Protein AF-A0A9P7Q8L6-F1 (afdb_monomer_lite)

Secondary structure (DSSP, 8-state):
------------------TTSTHHHHHHHHHHHHHHHHTT-HHHH-TTS-SSGGG--PPPPPPPHHHHHHHHHHH-BTTBPPPHHHHHHHHHHHHHHHHHHHHHHHHHHHHHH-

Structure (mmCIF, N/CA/C/O backbone):
data_AF-A0A9P7Q8L6-F1
#
_entry.id   AF-A0A9P7Q8L6-F1
#
loop_
_atom_site.group_PDB
_atom_site.id
_atom_site.type_symbol
_atom_site.label_atom_id
_atom_site.label_alt_id
_atom_site.label_comp_id
_atom_site.label_asym_id
_atom_site.label_entity_id
_atom_site.label_seq_id
_atom_site.pdbx_PDB_ins_code
_atom_site.Cartn_x
_atom_site.Cartn_y
_atom_site.Cartn_z
_atom_site.occupancy
_atom_site.B_iso_or_equiv
_atom_site.auth_seq_id
_atom_site.auth_comp_id
_atom_site.auth_asym_id
_atom_site.auth_atom_id
_atom_site.pdbx_PDB_model_num
ATOM 1 N N . MET A 1 1 ? 19.524 -34.898 43.357 1.00 33.81 1 MET A N 1
ATOM 2 C CA . MET A 1 1 ? 20.307 -33.660 43.513 1.00 33.81 1 MET A CA 1
ATOM 3 C C . MET A 1 1 ? 20.724 -33.213 42.129 1.00 33.81 1 MET A C 1
ATOM 5 O O . MET A 1 1 ? 21.299 -34.016 41.411 1.00 33.81 1 MET A O 1
ATOM 9 N N . GLU A 1 2 ? 20.264 -32.011 41.789 1.00 41.94 2 GLU A N 1
ATOM 10 C CA . GLU A 1 2 ? 20.730 -31.005 40.815 1.00 41.94 2 GLU A CA 1
ATOM 11 C C . GLU A 1 2 ? 22.056 -31.308 40.077 1.00 41.94 2 GLU A C 1
ATOM 13 O O . GLU A 1 2 ? 22.976 -31.872 40.652 1.00 41.94 2 GLU A O 1
ATOM 18 N N . SER A 1 3 ? 22.246 -30.917 38.816 1.00 37.09 3 SER A N 1
ATOM 19 C CA . SER A 1 3 ? 22.011 -29.554 38.337 1.00 37.09 3 SER A CA 1
ATOM 20 C C . SER A 1 3 ? 21.830 -29.456 36.818 1.00 37.09 3 SER A C 1
ATOM 22 O O . SER A 1 3 ? 22.538 -30.054 36.011 1.00 37.09 3 SER A O 1
ATOM 24 N N . PHE A 1 4 ? 20.861 -28.623 36.455 1.00 39.56 4 PHE A N 1
ATOM 25 C CA . PHE A 1 4 ? 20.724 -27.974 35.161 1.00 39.56 4 PHE A CA 1
ATOM 26 C C . PHE A 1 4 ? 21.929 -27.037 34.998 1.00 39.56 4 PHE A C 1
ATOM 28 O O . PHE A 1 4 ? 22.114 -26.164 35.845 1.00 39.56 4 PHE A O 1
ATOM 35 N N . ASN A 1 5 ? 22.755 -27.206 33.962 1.00 43.41 5 ASN A N 1
ATOM 36 C CA . ASN A 1 5 ? 23.792 -26.222 33.656 1.00 43.41 5 ASN A CA 1
ATOM 37 C C . ASN A 1 5 ? 23.487 -25.548 32.320 1.00 43.41 5 ASN A C 1
ATOM 39 O O . ASN A 1 5 ? 23.620 -26.122 31.240 1.00 43.41 5 ASN A O 1
ATOM 43 N N . ALA A 1 6 ? 22.996 -24.323 32.469 1.00 42.62 6 ALA A N 1
ATOM 44 C CA . ALA A 1 6 ? 22.751 -23.344 31.437 1.00 42.62 6 ALA A CA 1
ATOM 45 C C . ALA A 1 6 ? 24.076 -22.901 30.806 1.00 42.62 6 ALA A C 1
ATOM 47 O O . ALA A 1 6 ? 25.006 -22.589 31.541 1.00 42.62 6 ALA A O 1
ATOM 48 N N . ALA A 1 7 ? 24.129 -22.855 29.471 1.00 35.69 7 ALA A N 1
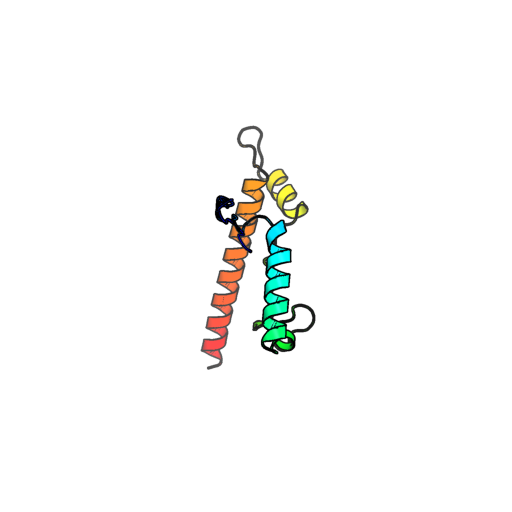ATOM 49 C CA . ALA A 1 7 ? 24.908 -21.892 28.670 1.00 35.69 7 ALA A CA 1
ATOM 50 C C . ALA A 1 7 ? 25.028 -22.305 27.187 1.00 35.69 7 ALA A C 1
ATOM 52 O O . ALA A 1 7 ? 26.027 -21.999 26.537 1.00 35.69 7 ALA A O 1
ATOM 53 N N . THR A 1 8 ? 24.021 -22.945 26.581 1.00 36.94 8 THR A N 1
ATOM 54 C CA . THR A 1 8 ? 23.902 -22.860 25.117 1.00 36.94 8 THR A CA 1
ATOM 55 C C . THR A 1 8 ? 23.267 -21.517 24.800 1.00 36.94 8 THR A C 1
ATOM 57 O O . THR A 1 8 ? 22.063 -21.399 24.595 1.00 36.94 8 THR A O 1
ATOM 60 N N . THR A 1 9 ? 24.100 -20.478 24.849 1.00 36.34 9 THR A N 1
ATOM 61 C CA . THR A 1 9 ? 23.793 -19.157 24.316 1.00 36.34 9 THR A CA 1
ATOM 62 C C . THR A 1 9 ? 23.463 -19.345 22.843 1.00 36.34 9 THR A C 1
ATOM 64 O O . THR A 1 9 ? 24.354 -19.420 21.999 1.00 36.34 9 THR A O 1
ATOM 67 N N . LEU A 1 10 ? 22.169 -19.460 22.539 1.00 34.16 10 LEU A N 1
ATOM 68 C CA . LEU A 1 10 ? 21.629 -19.169 21.222 1.00 34.16 10 LEU A CA 1
ATOM 69 C C . LEU A 1 10 ? 22.073 -17.742 20.919 1.00 34.16 10 LEU A C 1
ATOM 71 O O . LEU A 1 10 ? 21.488 -16.773 21.401 1.00 34.16 10 LEU A O 1
ATOM 75 N N . GLN A 1 11 ? 23.169 -17.615 20.173 1.00 31.09 11 GLN A N 1
ATOM 76 C CA . GLN A 1 11 ? 23.508 -16.371 19.514 1.00 31.09 11 GLN A CA 1
ATOM 77 C C . GLN A 1 11 ? 22.429 -16.139 18.465 1.00 31.09 11 GLN A C 1
ATOM 79 O O . GLN A 1 11 ? 22.569 -16.493 17.296 1.00 31.09 11 GLN A O 1
ATOM 84 N N . ILE A 1 12 ? 21.315 -15.567 18.916 1.00 34.72 12 ILE A N 1
ATOM 85 C CA . ILE A 1 12 ? 20.347 -14.917 18.056 1.00 34.72 12 ILE A CA 1
ATOM 86 C C . ILE A 1 12 ? 21.124 -13.748 17.468 1.00 34.72 12 ILE A C 1
ATOM 88 O O . ILE A 1 12 ? 21.306 -12.706 18.100 1.00 34.72 12 ILE A O 1
ATOM 92 N N . SER A 1 13 ? 21.678 -13.961 16.277 1.0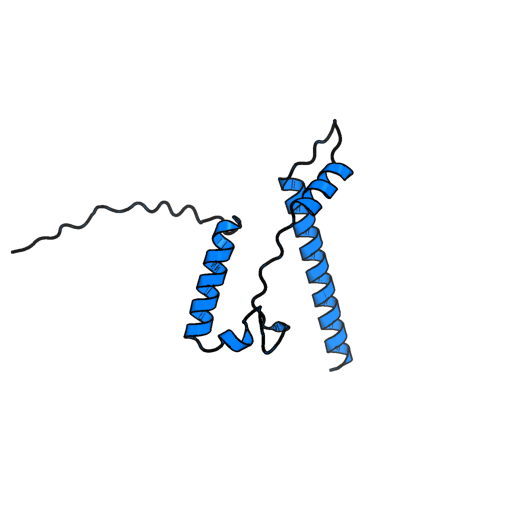0 33.91 13 SER A N 1
ATOM 93 C CA . SER A 1 13 ? 22.116 -12.868 15.431 1.00 33.91 13 SER A CA 1
ATOM 94 C C . SER A 1 13 ? 20.860 -12.056 15.151 1.00 33.91 13 SER A C 1
ATOM 96 O O . SER A 1 13 ? 20.091 -12.378 14.250 1.00 33.91 13 SER A O 1
ATOM 98 N N . TYR A 1 14 ? 20.620 -11.029 15.967 1.00 35.97 14 TYR A N 1
ATOM 99 C CA . TYR A 1 14 ? 19.659 -9.977 15.679 1.00 35.97 14 TYR A CA 1
ATOM 100 C C . TYR A 1 14 ? 20.200 -9.179 14.489 1.00 35.97 14 TYR A C 1
ATOM 102 O O . TYR A 1 14 ? 20.569 -8.009 14.595 1.00 35.97 14 TYR A O 1
ATOM 110 N N . LYS A 1 15 ? 20.235 -9.805 13.309 1.00 37.25 15 LYS A N 1
ATOM 111 C CA . LYS A 1 15 ? 19.945 -9.057 12.100 1.00 37.25 15 LYS A CA 1
ATOM 112 C C . LYS A 1 15 ? 18.534 -8.552 12.336 1.00 37.25 15 LYS A C 1
ATOM 114 O O . LYS A 1 15 ? 17.608 -9.356 12.353 1.00 37.25 15 LYS A O 1
ATOM 119 N N . LYS A 1 16 ? 18.394 -7.254 12.639 1.00 35.91 16 LYS A N 1
ATOM 120 C CA . LYS A 1 16 ? 17.103 -6.558 12.599 1.00 35.91 16 LYS A CA 1
ATOM 121 C C . LYS A 1 16 ? 16.352 -7.138 11.399 1.00 35.91 16 LYS A C 1
ATOM 123 O O . LYS A 1 16 ? 16.891 -7.001 10.295 1.00 35.91 16 LYS A O 1
ATOM 128 N N . PRO A 1 17 ? 15.2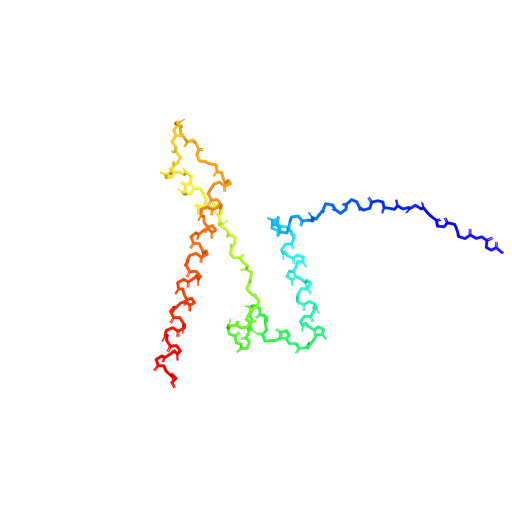09 -7.821 11.587 1.00 39.84 17 PRO A N 1
ATOM 129 C CA . PRO A 1 17 ? 14.396 -8.185 10.450 1.00 39.84 17 PRO A CA 1
ATOM 130 C C . PRO A 1 17 ? 14.144 -6.866 9.736 1.00 39.84 17 PRO A C 1
ATOM 132 O O . PRO A 1 17 ? 13.667 -5.902 10.343 1.00 39.84 17 PRO A O 1
ATOM 135 N N . LEU A 1 18 ? 14.597 -6.767 8.489 1.00 42.47 18 LEU A N 1
ATOM 136 C CA . LEU A 1 18 ? 14.105 -5.717 7.625 1.00 42.47 18 LEU A CA 1
ATOM 137 C C . LEU A 1 18 ? 12.598 -5.962 7.597 1.00 42.47 18 LEU A C 1
ATOM 139 O O . LEU A 1 18 ? 12.149 -6.913 6.968 1.00 42.47 18 LEU A O 1
ATOM 143 N N . LEU A 1 19 ? 11.835 -5.133 8.315 1.00 42.19 19 LEU A N 1
ATOM 144 C CA . LEU A 1 19 ? 10.365 -5.123 8.383 1.00 42.19 19 LEU A CA 1
ATOM 145 C C . LEU A 1 19 ? 9.707 -4.904 6.999 1.00 42.19 19 LEU A C 1
ATOM 147 O O . LEU A 1 19 ? 8.549 -4.525 6.906 1.00 42.19 19 LEU A O 1
ATOM 151 N N . SER A 1 20 ? 10.469 -5.064 5.919 1.00 42.69 20 SER A N 1
ATOM 152 C CA . SER A 1 20 ? 10.129 -4.779 4.539 1.00 42.69 20 SER A CA 1
ATOM 153 C C . SER A 1 20 ? 9.898 -6.033 3.697 1.00 42.69 20 SER A C 1
ATOM 155 O O . SER A 1 20 ? 9.639 -5.882 2.506 1.00 42.69 20 SER A O 1
ATOM 157 N N . SER A 1 21 ? 10.035 -7.255 4.232 1.00 50.72 21 SER A N 1
ATOM 158 C CA . SER A 1 21 ? 9.519 -8.434 3.524 1.00 50.72 21 SER A CA 1
ATOM 159 C C . SER A 1 21 ? 8.045 -8.611 3.863 1.00 50.72 21 SER A C 1
ATOM 161 O O . SER A 1 21 ? 7.673 -8.669 5.033 1.00 50.72 21 SER A O 1
ATOM 163 N N . VAL A 1 22 ? 7.221 -8.681 2.816 1.00 51.84 22 VAL A N 1
ATOM 164 C CA . VAL A 1 22 ? 5.758 -8.843 2.872 1.00 51.84 22 VAL A CA 1
ATOM 165 C C . VAL A 1 22 ? 5.346 -10.007 3.784 1.00 51.84 22 VAL A C 1
ATOM 167 O O . VAL A 1 22 ? 4.357 -9.887 4.495 1.00 51.84 22 VAL A O 1
ATOM 170 N N . ASP A 1 23 ? 6.168 -11.057 3.867 1.00 52.94 23 ASP A N 1
ATOM 171 C CA . ASP A 1 23 ? 5.947 -12.232 4.723 1.00 52.94 23 ASP A CA 1
ATOM 172 C C . ASP A 1 23 ? 5.876 -11.915 6.229 1.00 52.94 23 ASP A C 1
ATOM 174 O O . ASP A 1 23 ? 5.251 -12.648 6.980 1.00 52.94 23 ASP A O 1
ATOM 178 N N . HIS A 1 24 ? 6.485 -10.819 6.695 1.00 61.78 24 HIS A N 1
ATOM 179 C CA . HIS A 1 24 ? 6.389 -10.397 8.102 1.00 61.78 24 HIS A CA 1
ATOM 180 C C . HIS A 1 24 ? 5.186 -9.501 8.373 1.00 61.78 24 HIS A C 1
ATOM 182 O O . HIS A 1 24 ? 4.927 -9.141 9.520 1.00 61.78 24 HIS A O 1
ATOM 188 N N . TRP A 1 25 ? 4.487 -9.081 7.321 1.00 64.81 25 TRP A N 1
ATOM 189 C CA . TRP A 1 25 ? 3.386 -8.151 7.458 1.00 64.81 25 TRP A CA 1
ATOM 190 C C . TRP A 1 25 ? 2.123 -8.843 7.954 1.00 64.81 25 TRP A C 1
ATOM 192 O O . TRP A 1 25 ? 1.414 -8.276 8.779 1.00 64.81 25 TRP A O 1
ATOM 202 N N . ASP A 1 26 ? 1.892 -10.081 7.523 1.00 69.00 26 ASP A N 1
ATOM 203 C CA . ASP A 1 26 ? 0.774 -10.891 8.004 1.00 69.00 26 ASP A CA 1
ATOM 204 C C . ASP A 1 26 ? 0.956 -11.242 9.489 1.00 69.00 26 ASP A C 1
ATOM 206 O O . ASP A 1 26 ? 0.052 -10.988 10.282 1.00 69.00 26 ASP A O 1
ATOM 210 N N . ASP A 1 27 ? 2.161 -11.665 9.893 1.00 73.50 27 ASP A N 1
ATOM 211 C CA . ASP A 1 27 ? 2.519 -11.886 11.306 1.00 73.50 27 ASP A CA 1
ATOM 212 C C . ASP A 1 27 ? 2.331 -10.612 12.153 1.00 73.50 27 ASP A C 1
ATOM 214 O O . ASP A 1 27 ? 1.907 -10.654 13.310 1.00 73.50 27 ASP A O 1
ATOM 218 N N . TRP A 1 28 ? 2.657 -9.446 11.585 1.00 73.38 28 TRP A N 1
ATOM 219 C CA . TRP A 1 28 ? 2.522 -8.162 12.270 1.00 73.38 28 TRP A CA 1
ATOM 220 C C . TRP A 1 28 ? 1.058 -7.733 12.419 1.00 73.38 28 TRP A C 1
ATOM 222 O O . TRP A 1 28 ? 0.670 -7.236 13.478 1.00 73.38 28 TRP A O 1
ATOM 232 N N . ILE A 1 29 ? 0.236 -7.955 11.391 1.00 75.44 29 ILE A N 1
ATOM 233 C CA . ILE A 1 29 ? -1.212 -7.725 11.448 1.00 75.44 29 ILE A CA 1
ATOM 234 C C . ILE A 1 29 ? -1.866 -8.680 12.451 1.00 75.44 29 ILE A C 1
ATOM 236 O O . ILE A 1 29 ? -2.689 -8.234 13.251 1.00 75.44 29 ILE A O 1
ATOM 240 N N . GLU A 1 30 ? -1.460 -9.950 12.481 1.00 80.75 30 GLU A N 1
ATOM 241 C CA . GLU A 1 30 ? -1.948 -10.925 13.461 1.00 80.75 30 GLU A CA 1
ATOM 242 C C . GLU A 1 30 ? -1.589 -10.503 14.895 1.00 80.75 30 GLU A C 1
ATOM 244 O O . GLU A 1 30 ? -2.448 -10.486 15.780 1.00 80.75 30 GLU A O 1
ATOM 249 N N . ALA A 1 31 ? -0.347 -10.070 15.131 1.00 82.38 31 ALA A N 1
ATOM 250 C CA . ALA A 1 31 ? 0.075 -9.568 16.437 1.00 82.38 31 ALA A CA 1
ATOM 251 C C . ALA A 1 31 ? -0.706 -8.3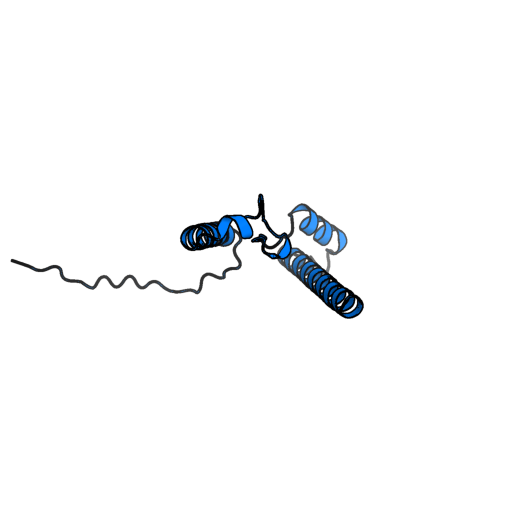10 16.866 1.00 82.38 31 ALA A C 1
ATOM 253 O O . ALA A 1 31 ? -1.079 -8.173 18.035 1.00 82.38 31 ALA A O 1
ATOM 254 N N . LEU A 1 32 ? -0.982 -7.393 15.933 1.00 82.12 32 LEU A N 1
ATOM 255 C CA . LEU A 1 32 ? -1.799 -6.206 16.195 1.00 82.12 32 LEU A CA 1
ATOM 256 C C . LEU A 1 32 ? -3.251 -6.555 16.507 1.00 82.12 32 LEU A C 1
ATOM 258 O O . LEU A 1 32 ? -3.832 -5.939 17.401 1.00 82.12 32 LEU A O 1
ATOM 262 N N . GLN A 1 33 ? -3.819 -7.540 15.811 1.00 86.06 33 GLN A N 1
ATOM 263 C CA . GLN A 1 33 ? -5.153 -8.044 16.106 1.00 86.06 33 GLN A CA 1
ATOM 264 C C . GLN A 1 33 ? -5.212 -8.602 17.528 1.00 86.06 33 GLN A C 1
ATOM 266 O O . GLN A 1 33 ? -6.032 -8.143 18.321 1.00 86.06 33 GLN A O 1
ATOM 271 N N . GLN A 1 34 ? -4.307 -9.517 17.887 1.00 87.19 34 GLN A N 1
ATOM 272 C CA . GLN A 1 34 ? -4.262 -10.108 19.230 1.00 87.19 34 GLN A CA 1
ATOM 273 C C . GLN A 1 34 ? -4.110 -9.039 20.321 1.00 87.19 34 GLN A C 1
ATOM 275 O O . GLN A 1 34 ? -4.760 -9.100 21.367 1.00 87.19 34 GLN A O 1
ATOM 280 N N . PHE A 1 35 ? -3.280 -8.021 20.074 1.00 86.31 35 PHE A N 1
ATOM 281 C CA . PHE A 1 35 ? -3.130 -6.893 20.986 1.00 86.31 35 PHE A CA 1
ATOM 282 C C . PHE A 1 35 ? -4.426 -6.077 21.115 1.00 86.31 35 PHE A C 1
ATOM 284 O O . PHE A 1 35 ? -4.873 -5.809 22.230 1.00 86.31 35 PHE A O 1
ATOM 291 N N . ALA A 1 36 ? -5.049 -5.701 19.998 1.00 85.75 36 ALA A N 1
ATOM 292 C CA . ALA A 1 36 ? -6.280 -4.912 19.976 1.00 85.75 36 ALA A CA 1
ATOM 293 C C . ALA A 1 36 ? -7.472 -5.650 20.607 1.00 85.75 36 ALA A C 1
ATOM 295 O O . ALA A 1 36 ? -8.291 -5.033 21.294 1.00 85.75 36 ALA A O 1
ATOM 296 N N . GLU A 1 37 ? -7.552 -6.968 20.420 1.00 88.31 37 GLU A N 1
ATOM 297 C CA . GLU A 1 37 ? -8.511 -7.845 21.095 1.00 88.31 37 GLU A CA 1
ATOM 298 C C . GLU A 1 37 ? -8.247 -7.888 22.604 1.00 88.31 37 GLU A C 1
ATOM 300 O O . GLU A 1 37 ? -9.169 -7.675 23.392 1.00 88.31 37 GLU A O 1
ATOM 305 N N . GLY A 1 38 ? -6.987 -8.058 23.020 1.00 89.25 38 GLY A N 1
ATOM 306 C CA . GLY A 1 38 ? -6.592 -8.053 24.433 1.00 89.25 38 GLY A CA 1
ATOM 307 C C . GLY A 1 38 ? -6.854 -6.723 25.151 1.00 89.25 38 GLY A C 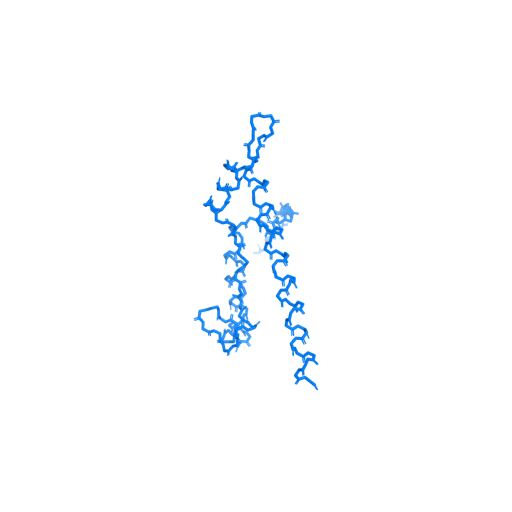1
ATOM 308 O O . GLY A 1 38 ? -7.063 -6.703 26.362 1.00 89.25 38 GLY A O 1
ATOM 309 N N . GLN A 1 39 ? -6.878 -5.615 24.410 1.00 89.62 39 GLN A N 1
ATOM 310 C CA . GLN A 1 39 ? -7.230 -4.283 24.910 1.00 89.62 39 GLN A CA 1
ATOM 311 C C . GLN A 1 39 ? -8.720 -3.933 24.716 1.00 89.62 39 GLN A C 1
ATOM 313 O O . GLN A 1 39 ? -9.159 -2.863 25.136 1.00 89.62 39 GLN A O 1
ATOM 318 N N . GLY A 1 40 ? -9.510 -4.813 24.089 1.00 86.81 40 GLY A N 1
ATOM 319 C CA . GLY A 1 40 ? -10.955 -4.647 23.920 1.00 86.81 40 GLY A CA 1
ATOM 320 C C . GLY A 1 40 ? -11.381 -3.571 22.915 1.00 86.81 40 GLY A C 1
ATOM 321 O O . GLY A 1 40 ? -12.514 -3.102 22.987 1.00 86.81 40 GLY A O 1
ATOM 322 N N . PHE A 1 41 ? -10.507 -3.161 21.989 1.00 85.38 41 PHE A N 1
ATOM 323 C CA . PHE A 1 41 ? -10.826 -2.145 20.974 1.00 85.38 41 PHE A CA 1
ATOM 324 C C . PHE A 1 41 ? -10.834 -2.676 19.537 1.00 85.38 41 PHE A C 1
ATOM 326 O O . PHE A 1 41 ? -10.994 -1.893 18.603 1.00 85.38 41 PHE A O 1
ATOM 333 N N . TRP A 1 42 ? -10.714 -3.992 19.340 1.00 88.25 42 TRP A N 1
ATOM 334 C CA . TRP A 1 42 ? -10.723 -4.600 18.006 1.00 88.25 42 TRP A CA 1
ATOM 335 C C . TRP A 1 42 ? -11.923 -4.180 17.147 1.00 88.25 42 TRP A C 1
ATOM 337 O O . TRP A 1 42 ? -11.737 -3.882 15.975 1.00 88.25 42 TRP A O 1
ATOM 347 N N . SER A 1 43 ? -13.132 -4.057 17.712 1.00 84.75 43 SER A N 1
ATOM 348 C CA . SER A 1 43 ? -14.323 -3.611 16.961 1.00 84.75 43 SER A CA 1
ATOM 349 C C . SER A 1 43 ? -14.157 -2.242 16.294 1.00 84.75 43 SER A C 1
ATOM 351 O O . SER A 1 43 ? -14.764 -1.981 15.261 1.00 84.75 43 SER A O 1
ATOM 353 N N . LYS A 1 44 ? -13.304 -1.381 16.853 1.00 82.56 44 LYS A N 1
ATOM 354 C CA . LYS A 1 44 ? -13.029 -0.042 16.324 1.00 82.56 44 LYS A CA 1
ATOM 355 C C . LYS A 1 44 ? -12.060 -0.076 15.157 1.00 82.56 44 LYS A C 1
ATOM 357 O O . LYS A 1 44 ? -12.245 0.653 14.191 1.00 82.56 44 LYS A O 1
ATOM 362 N N . VAL A 1 45 ? -11.048 -0.933 15.263 1.00 79.62 45 VAL A N 1
ATOM 363 C CA . VAL A 1 45 ? -9.894 -0.955 14.359 1.00 79.62 45 VAL A CA 1
ATOM 364 C C . VAL A 1 45 ? -9.931 -2.110 13.354 1.00 79.62 45 VAL A C 1
ATOM 366 O O . VAL A 1 45 ? -9.049 -2.207 12.507 1.00 79.62 45 VAL A O 1
ATOM 369 N N . ASN A 1 46 ? -10.924 -3.002 13.429 1.00 82.69 46 ASN A N 1
ATOM 370 C CA . ASN A 1 46 ? -11.051 -4.154 12.541 1.00 82.69 46 ASN A CA 1
ATOM 371 C C . ASN A 1 46 ? -11.224 -3.690 11.082 1.00 82.69 46 ASN A C 1
ATOM 373 O O . ASN A 1 46 ? -12.238 -3.064 10.773 1.00 82.69 46 ASN A O 1
ATOM 377 N N . PRO A 1 47 ? -10.317 -4.047 10.155 1.00 75.25 47 PRO A N 1
ATOM 378 C CA . PRO A 1 47 ? -10.406 -3.618 8.758 1.00 75.25 47 PRO A CA 1
ATOM 379 C C . PRO A 1 47 ? -11.669 -4.099 8.036 1.00 75.25 47 PRO A C 1
ATOM 381 O O . PRO A 1 47 ? -12.104 -3.470 7.076 1.00 75.25 47 PRO A O 1
ATOM 384 N N . ASN A 1 48 ? -12.267 -5.207 8.482 1.00 80.38 48 ASN A N 1
ATOM 385 C CA . ASN A 1 48 ? -13.452 -5.784 7.849 1.00 80.38 48 ASN A CA 1
ATOM 386 C C . ASN A 1 48 ? -14.754 -5.103 8.283 1.00 80.38 48 ASN A C 1
ATOM 388 O O . ASN A 1 48 ? -15.765 -5.227 7.594 1.00 80.38 48 ASN A O 1
ATOM 392 N N . ASN A 1 49 ? -14.755 -4.443 9.443 1.00 81.88 49 ASN A N 1
ATOM 393 C CA . ASN A 1 49 ? -15.932 -3.768 9.981 1.00 81.88 49 ASN A CA 1
ATOM 394 C C . ASN A 1 49 ? -15.531 -2.746 11.059 1.00 81.88 49 ASN A C 1
ATOM 396 O O . ASN A 1 49 ? -15.763 -3.004 12.243 1.00 81.88 49 ASN A O 1
ATOM 400 N N . PRO A 1 50 ? -14.886 -1.630 10.684 1.00 80.75 50 PRO A N 1
ATOM 401 C CA . PRO A 1 50 ? -14.469 -0.634 11.656 1.00 80.75 50 PRO A CA 1
ATOM 402 C C . PRO A 1 50 ? -15.665 0.229 12.076 1.00 80.75 50 PRO A C 1
ATOM 404 O O . PRO A 1 50 ? -16.486 0.617 11.245 1.00 80.75 50 PRO A O 1
ATOM 407 N N . GLU A 1 51 ? -15.746 0.583 13.360 1.00 76.56 51 GLU A N 1
ATOM 408 C CA . GLU A 1 51 ? -16.712 1.589 13.843 1.00 76.56 51 GLU A CA 1
ATOM 409 C C . GLU A 1 51 ? -16.456 2.973 13.216 1.00 76.56 51 GLU A C 1
ATOM 411 O O . GLU A 1 51 ? -17.391 3.746 13.007 1.00 76.56 51 GLU A O 1
ATOM 416 N N . SER A 1 52 ? -15.192 3.273 12.899 1.00 74.69 52 SER A N 1
ATOM 417 C CA . SER A 1 52 ? -14.735 4.516 12.277 1.00 74.69 52 SER A CA 1
ATOM 418 C C . SER A 1 52 ? -13.681 4.198 11.220 1.00 74.69 52 SER A C 1
ATOM 420 O O . SER A 1 52 ? -12.677 3.551 11.513 1.00 74.69 52 SER A O 1
ATOM 422 N N . THR A 1 53 ? -13.890 4.653 9.983 1.00 70.88 53 THR A N 1
ATOM 423 C CA . THR A 1 53 ? -12.965 4.391 8.865 1.00 70.88 53 THR A CA 1
ATOM 424 C C . THR A 1 53 ? -11.562 4.945 9.124 1.00 70.88 53 THR A C 1
ATOM 426 O O . THR A 1 53 ? -10.587 4.352 8.668 1.00 70.88 53 THR A O 1
ATOM 429 N N . ASP A 1 54 ? -11.455 6.023 9.903 1.00 72.88 54 ASP A N 1
ATOM 430 C CA . ASP A 1 54 ? -10.181 6.665 10.248 1.00 72.88 54 ASP A CA 1
ATOM 431 C C . ASP A 1 54 ? -9.332 5.825 11.217 1.00 72.88 54 ASP A C 1
ATOM 433 O O . ASP A 1 54 ? -8.107 5.947 11.230 1.00 72.88 54 ASP A O 1
ATOM 437 N N . ASP A 1 55 ? -9.973 4.959 12.007 1.00 68.25 55 ASP A N 1
ATOM 438 C CA . ASP A 1 55 ? -9.325 4.133 13.032 1.00 68.25 55 ASP A CA 1
ATOM 439 C C . ASP A 1 55 ? -9.027 2.706 12.543 1.00 68.25 55 ASP A C 1
ATOM 441 O O . ASP A 1 55 ? -8.435 1.903 13.267 1.00 68.25 55 ASP A O 1
ATOM 445 N N . ALA A 1 56 ? -9.425 2.365 11.315 1.00 76.12 56 ALA A N 1
ATOM 446 C CA . ALA A 1 56 ? -9.226 1.036 10.758 1.00 76.12 56 ALA A CA 1
ATOM 447 C C . ALA A 1 56 ? -7.729 0.698 10.625 1.00 76.12 56 ALA A C 1
ATOM 449 O O . ALA A 1 56 ? -6.931 1.479 10.101 1.00 76.12 56 ALA A O 1
ATOM 450 N N . LEU A 1 57 ? -7.341 -0.509 11.040 1.00 71.94 57 LEU A N 1
ATOM 451 C CA . LEU A 1 57 ? -6.025 -1.066 10.743 1.00 71.94 57 LEU A CA 1
ATOM 452 C C . LEU A 1 57 ? -5.941 -1.370 9.250 1.00 71.94 57 LEU A C 1
ATOM 454 O O . LEU A 1 57 ? -6.401 -2.405 8.781 1.00 71.94 57 LEU A O 1
ATOM 458 N N . VAL A 1 58 ? -5.343 -0.461 8.490 1.00 67.94 58 VAL A N 1
ATOM 459 C CA . VAL A 1 58 ? -5.179 -0.626 7.046 1.00 67.94 58 VAL A CA 1
ATOM 460 C C . VAL A 1 58 ? -3.851 -1.316 6.756 1.00 67.94 58 VAL A C 1
ATOM 462 O O . VAL A 1 58 ? -2.785 -0.833 7.148 1.00 67.94 58 VAL A O 1
ATOM 465 N N . GLN A 1 59 ? -3.902 -2.429 6.020 1.00 63.78 59 GLN A N 1
ATOM 466 C CA . GLN A 1 59 ? -2.693 -3.013 5.454 1.00 63.78 59 GLN A CA 1
ATOM 467 C C . GLN A 1 59 ? -2.093 -2.003 4.457 1.00 63.78 59 GLN A C 1
ATOM 469 O O . GLN A 1 59 ? -2.803 -1.524 3.568 1.00 63.78 59 GLN A O 1
ATOM 474 N N . PRO A 1 60 ? -0.805 -1.644 4.573 1.00 63.75 60 PRO A N 1
ATOM 475 C CA . PRO A 1 60 ? -0.146 -0.827 3.578 1.00 63.75 60 PRO A CA 1
ATOM 476 C C . PRO A 1 60 ? -0.274 -1.497 2.215 1.00 63.75 60 PRO A C 1
ATOM 478 O O . PRO A 1 60 ? 0.015 -2.682 2.047 1.00 63.75 60 PRO A O 1
ATOM 481 N N . ARG A 1 61 ? -0.715 -0.711 1.232 1.00 66.88 61 ARG A N 1
ATOM 482 C CA . ARG A 1 61 ? -0.852 -1.167 -0.146 1.00 66.88 61 ARG A CA 1
ATOM 483 C C . ARG A 1 61 ? 0.509 -1.618 -0.670 1.00 66.88 61 ARG A C 1
ATOM 485 O O . ARG A 1 61 ? 1.421 -0.806 -0.825 1.00 66.88 61 ARG A O 1
ATOM 492 N N . VAL A 1 62 ? 0.613 -2.897 -1.007 1.00 68.62 62 VAL A N 1
ATOM 493 C CA . VAL A 1 62 ? 1.728 -3.433 -1.790 1.00 68.62 62 VAL A CA 1
ATOM 494 C C . VAL A 1 62 ? 1.424 -3.201 -3.271 1.00 68.62 62 VAL A C 1
ATOM 496 O O . VAL A 1 62 ? 0.291 -3.392 -3.713 1.00 68.62 62 VAL A O 1
ATOM 499 N N . ALA A 1 63 ? 2.421 -2.755 -4.039 1.00 72.31 63 ALA A N 1
ATOM 500 C CA . ALA A 1 63 ? 2.282 -2.621 -5.487 1.00 72.31 63 ALA A CA 1
ATOM 501 C C . ALA A 1 63 ? 2.024 -3.997 -6.112 1.00 72.31 63 ALA A C 1
ATOM 503 O O . ALA A 1 63 ? 2.731 -4.964 -5.822 1.00 72.31 63 ALA A O 1
ATOM 504 N N . THR A 1 64 ? 1.008 -4.093 -6.962 1.00 75.81 64 THR A N 1
ATOM 505 C CA . THR A 1 64 ? 0.665 -5.358 -7.611 1.00 75.81 64 THR A CA 1
ATOM 506 C C . THR A 1 64 ? 1.676 -5.702 -8.702 1.00 75.81 64 THR A C 1
ATOM 508 O O . THR A 1 64 ? 2.301 -4.831 -9.312 1.00 75.81 64 THR A O 1
ATOM 511 N N . SER A 1 65 ? 1.803 -6.994 -9.009 1.00 74.81 65 SER A N 1
ATOM 512 C CA . SER A 1 65 ? 2.649 -7.462 -10.112 1.00 74.81 65 SER A CA 1
ATOM 513 C C . SER A 1 65 ? 2.246 -6.851 -11.459 1.00 74.81 65 SER A C 1
ATOM 515 O O . SER A 1 65 ? 3.113 -6.575 -12.284 1.00 74.81 65 SER A O 1
ATOM 517 N N . VAL A 1 66 ? 0.951 -6.587 -11.665 1.00 82.31 66 VAL A N 1
ATOM 518 C CA . VAL A 1 66 ? 0.425 -5.911 -12.860 1.00 82.31 66 VAL A CA 1
ATOM 519 C C . VAL A 1 66 ? 0.977 -4.488 -12.961 1.00 82.31 66 VAL A C 1
ATOM 521 O O . VAL A 1 66 ? 1.606 -4.155 -13.961 1.00 82.31 66 VAL A O 1
ATOM 524 N N . GLU A 1 67 ? 0.842 -3.683 -11.906 1.00 79.31 67 GLU A N 1
ATOM 525 C CA . GLU A 1 67 ? 1.312 -2.287 -11.877 1.00 79.31 67 GLU A CA 1
ATOM 526 C C . GLU A 1 67 ? 2.832 -2.176 -12.049 1.00 79.31 67 GLU A C 1
ATOM 528 O O . GLU A 1 67 ? 3.336 -1.269 -12.719 1.00 79.31 67 GLU A O 1
ATOM 533 N N . CYS A 1 68 ? 3.580 -3.110 -11.459 1.00 80.69 68 CYS A N 1
ATOM 534 C CA . CYS A 1 68 ? 5.024 -3.167 -11.632 1.00 80.69 68 CYS A CA 1
ATOM 535 C C . CYS A 1 68 ? 5.410 -3.527 -13.073 1.00 80.69 68 CYS A C 1
ATOM 537 O O . CYS A 1 68 ? 6.287 -2.884 -13.650 1.00 80.69 68 CYS A O 1
ATOM 539 N N . ASN A 1 69 ? 4.744 -4.513 -13.676 1.00 83.12 69 ASN A N 1
ATOM 540 C CA . ASN A 1 69 ? 5.021 -4.933 -15.050 1.00 83.12 69 ASN A CA 1
ATOM 541 C C . ASN A 1 69 ? 4.639 -3.860 -16.076 1.00 83.12 69 ASN A C 1
ATOM 543 O O . ASN A 1 69 ? 5.375 -3.653 -17.040 1.00 83.12 69 ASN A O 1
ATOM 547 N N . GLU A 1 70 ? 3.541 -3.136 -15.856 1.00 89.19 70 GLU A N 1
ATOM 548 C CA . GLU A 1 70 ? 3.158 -1.991 -16.686 1.00 89.19 70 GLU A CA 1
ATOM 549 C C . GLU A 1 70 ? 4.222 -0.888 -16.651 1.00 89.19 70 GLU A C 1
ATOM 551 O O . GLU A 1 70 ? 4.615 -0.368 -17.699 1.00 89.19 70 GLU A O 1
ATOM 556 N N . PHE A 1 71 ? 4.745 -0.563 -15.463 1.00 85.62 71 PHE A N 1
ATOM 557 C CA . PHE A 1 71 ? 5.819 0.419 -15.320 1.00 85.62 71 PHE A CA 1
ATOM 558 C C . PHE A 1 71 ? 7.091 -0.016 -16.057 1.00 85.62 71 PHE A C 1
ATOM 560 O O . PHE A 1 71 ? 7.646 0.757 -16.841 1.00 85.62 71 PHE A O 1
ATOM 567 N N . ILE A 1 72 ? 7.523 -1.266 -15.862 1.00 88.94 72 ILE A N 1
ATOM 568 C CA . ILE A 1 72 ? 8.701 -1.819 -16.543 1.00 88.94 72 ILE A CA 1
ATOM 569 C C . ILE A 1 72 ? 8.495 -1.779 -18.057 1.00 88.94 72 ILE A C 1
ATOM 571 O O . ILE A 1 72 ? 9.350 -1.268 -18.773 1.00 88.94 72 ILE A O 1
ATOM 575 N N . SER A 1 73 ? 7.350 -2.244 -18.559 1.00 91.69 73 SER A N 1
ATOM 576 C CA . SER A 1 73 ? 7.071 -2.258 -19.998 1.00 91.69 73 SER A CA 1
ATOM 577 C C . SER A 1 73 ? 7.077 -0.861 -20.620 1.00 91.69 73 SER A C 1
ATOM 579 O O . SER A 1 73 ? 7.410 -0.722 -21.794 1.00 91.69 73 SER A O 1
ATOM 581 N N . LYS A 1 74 ? 6.676 0.165 -19.866 1.00 93.31 74 LYS A N 1
ATOM 582 C CA . LYS A 1 74 ? 6.564 1.539 -20.363 1.00 93.31 74 LYS A CA 1
ATOM 583 C C . LYS A 1 74 ? 7.883 2.309 -20.311 1.00 93.31 74 LYS A C 1
ATOM 585 O O . LYS A 1 74 ? 8.098 3.197 -21.135 1.00 93.31 74 LYS A O 1
ATOM 590 N N . HIS A 1 75 ? 8.734 2.009 -19.334 1.00 88.44 75 HIS A N 1
ATOM 591 C CA . HIS A 1 75 ? 9.915 2.816 -19.022 1.00 88.44 75 HIS A CA 1
ATOM 592 C C . HIS A 1 75 ? 11.247 2.096 -19.256 1.00 88.44 75 HIS A C 1
ATOM 594 O O . HIS A 1 75 ? 12.282 2.757 -19.334 1.00 88.44 75 HIS A O 1
ATOM 600 N N . SER A 1 76 ? 11.238 0.769 -19.394 1.00 89.75 76 SER A N 1
ATOM 601 C CA . SER A 1 76 ? 12.440 -0.007 -19.690 1.00 89.75 76 SER A CA 1
ATOM 602 C C . SER A 1 76 ? 12.866 0.186 -21.141 1.00 89.75 76 SER A C 1
ATOM 604 O O . SER A 1 76 ? 12.065 0.081 -22.069 1.00 89.75 76 SER A O 1
ATOM 606 N N . THR A 1 77 ? 14.153 0.451 -21.343 1.00 92.12 77 THR A N 1
ATOM 607 C CA . THR A 1 77 ? 14.760 0.567 -22.673 1.00 92.12 77 THR A CA 1
ATOM 608 C C . THR A 1 77 ? 15.988 -0.337 -22.759 1.00 92.12 77 THR A C 1
ATOM 610 O O . THR A 1 77 ? 16.584 -0.646 -21.728 1.00 92.12 77 THR A O 1
ATOM 613 N N . PRO A 1 78 ? 16.440 -0.733 -23.964 1.00 88.50 78 PRO A N 1
ATOM 614 C CA . PRO A 1 78 ? 17.636 -1.568 -24.105 1.00 88.50 78 PRO A CA 1
ATOM 615 C C . PRO A 1 78 ? 18.896 -0.956 -23.473 1.00 88.50 78 PRO A C 1
ATOM 617 O O . PRO A 1 78 ? 19.767 -1.677 -23.000 1.00 88.50 78 PRO A O 1
ATOM 620 N N . THR A 1 79 ? 18.991 0.375 -23.454 1.00 90.56 79 THR A N 1
ATOM 621 C CA . THR A 1 79 ? 20.112 1.127 -22.870 1.00 90.56 79 THR A CA 1
ATOM 622 C C . THR A 1 79 ? 19.929 1.451 -21.388 1.00 90.56 79 THR A C 1
ATOM 624 O O . THR A 1 79 ? 20.886 1.860 -20.740 1.00 90.56 79 THR A O 1
ATOM 627 N N . ASN A 1 80 ? 18.717 1.300 -20.853 1.00 87.00 80 ASN A N 1
ATOM 628 C CA . ASN A 1 80 ? 18.408 1.520 -19.446 1.00 87.00 80 ASN A CA 1
ATOM 629 C C . ASN A 1 80 ? 17.297 0.550 -19.009 1.00 87.00 80 ASN A C 1
ATOM 631 O O . ASN A 1 80 ? 16.110 0.896 -19.102 1.00 87.00 80 ASN A O 1
ATOM 635 N N . PRO A 1 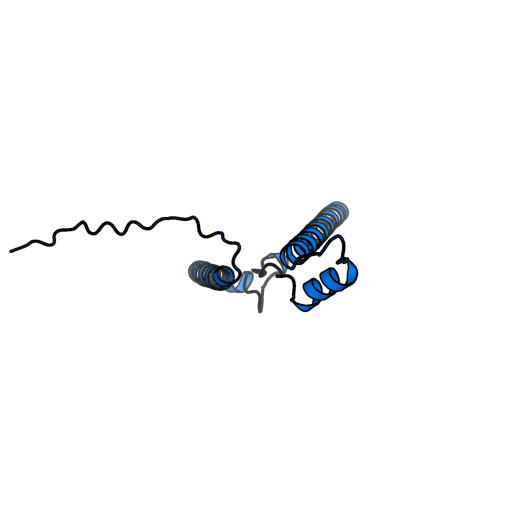81 ? 17.660 -0.683 -18.617 1.00 88.56 81 PRO A N 1
ATOM 636 C CA . PRO A 1 81 ? 16.689 -1.675 -18.196 1.00 88.56 81 PRO A CA 1
ATOM 637 C C . PRO A 1 81 ? 16.140 -1.317 -16.813 1.00 88.56 81 PRO A C 1
ATOM 639 O O . PRO A 1 81 ? 16.884 -1.229 -15.840 1.00 88.56 81 PRO A O 1
ATOM 642 N N . VAL A 1 82 ? 14.824 -1.143 -16.730 1.00 88.62 82 VAL A N 1
ATOM 643 C CA . VAL A 1 82 ? 14.123 -0.903 -15.464 1.00 88.62 82 VAL A CA 1
ATOM 644 C C . VAL A 1 82 ? 13.890 -2.235 -14.760 1.00 88.62 82 VAL A C 1
ATOM 646 O O . VAL A 1 82 ? 13.387 -3.183 -15.368 1.00 88.62 82 VAL A O 1
ATOM 649 N N . THR A 1 83 ? 14.245 -2.310 -13.478 1.00 86.25 83 THR A N 1
ATOM 650 C CA . THR A 1 83 ? 14.078 -3.522 -12.672 1.00 86.25 83 THR A CA 1
ATOM 651 C C . THR A 1 83 ? 12.740 -3.546 -11.932 1.00 86.25 83 THR A C 1
ATOM 653 O O . THR A 1 83 ? 12.069 -2.527 -11.756 1.00 86.25 83 THR A O 1
ATOM 656 N N . LEU A 1 84 ? 12.364 -4.727 -11.431 1.00 80.44 84 LEU A N 1
ATOM 657 C CA . LEU A 1 84 ? 11.207 -4.877 -10.545 1.00 80.44 84 LEU A CA 1
ATOM 658 C C . LEU A 1 84 ? 11.345 -4.042 -9.266 1.00 80.44 84 LEU A C 1
ATOM 660 O O . LEU A 1 84 ? 10.366 -3.472 -8.794 1.00 80.44 84 LEU A O 1
ATOM 664 N N . HIS A 1 85 ? 12.561 -3.928 -8.733 1.00 81.81 85 HIS A N 1
ATOM 665 C CA . HIS A 1 85 ? 12.833 -3.101 -7.565 1.00 81.81 85 HIS A CA 1
ATOM 666 C C . HIS A 1 85 ? 12.543 -1.617 -7.844 1.00 81.81 85 HIS A C 1
ATOM 668 O O . HIS A 1 85 ? 11.861 -0.974 -7.048 1.00 81.81 85 HIS A O 1
ATOM 674 N N . ASP A 1 86 ? 12.967 -1.098 -9.000 1.00 77.19 86 ASP A N 1
ATOM 675 C CA . ASP A 1 86 ? 12.698 0.293 -9.397 1.00 77.19 86 ASP A CA 1
ATOM 676 C C . ASP A 1 86 ? 11.195 0.551 -9.554 1.00 77.19 86 ASP A C 1
ATOM 678 O O . ASP A 1 86 ? 10.681 1.586 -9.127 1.00 77.19 86 ASP A O 1
ATOM 682 N N . ALA A 1 87 ? 10.469 -0.421 -10.113 1.00 75.00 87 ALA A N 1
ATOM 683 C CA . ALA A 1 87 ? 9.020 -0.350 -10.257 1.00 75.00 87 ALA A CA 1
ATOM 684 C C . ALA A 1 87 ? 8.304 -0.302 -8.898 1.00 75.00 87 ALA A C 1
ATOM 686 O O . ALA A 1 87 ? 7.412 0.522 -8.698 1.00 75.00 87 ALA A O 1
ATOM 687 N N . ILE A 1 88 ? 8.714 -1.144 -7.944 1.00 78.00 88 ILE A N 1
ATOM 688 C CA . ILE A 1 88 ? 8.167 -1.147 -6.579 1.00 78.00 88 ILE A CA 1
ATOM 689 C C . ILE A 1 88 ? 8.449 0.191 -5.886 1.00 78.00 88 ILE A C 1
ATOM 691 O O . ILE A 1 88 ? 7.544 0.785 -5.298 1.00 78.00 88 ILE A O 1
ATOM 695 N N . GLN A 1 89 ? 9.680 0.703 -5.987 1.00 79.00 89 GLN A N 1
ATOM 696 C CA . GLN A 1 89 ? 10.051 1.991 -5.396 1.00 79.00 89 GLN A CA 1
ATOM 697 C C . GLN A 1 89 ? 9.239 3.150 -5.979 1.00 79.00 89 GLN A C 1
ATOM 699 O O . GLN A 1 89 ? 8.744 3.992 -5.228 1.00 79.00 89 GLN A O 1
ATOM 704 N N . TYR A 1 90 ? 9.051 3.171 -7.300 1.00 79.88 90 TYR A N 1
ATOM 705 C CA . TYR A 1 90 ? 8.229 4.176 -7.965 1.00 79.88 90 TYR A CA 1
ATOM 706 C C . TYR A 1 90 ? 6.779 4.140 -7.471 1.00 79.88 90 TYR A C 1
ATOM 708 O O . TYR A 1 90 ? 6.233 5.174 -7.083 1.00 79.88 90 TYR A O 1
ATOM 716 N N . GLN A 1 91 ? 6.163 2.956 -7.424 1.00 76.56 91 GLN A N 1
ATOM 717 C CA . GLN A 1 91 ? 4.779 2.810 -6.966 1.00 76.56 91 GLN A CA 1
ATOM 718 C C . GLN A 1 91 ? 4.609 3.218 -5.497 1.00 76.56 91 GLN A C 1
ATOM 720 O O . GLN A 1 91 ? 3.612 3.849 -5.139 1.00 76.56 91 GLN A O 1
ATOM 725 N N . HIS A 1 92 ? 5.603 2.930 -4.655 1.00 76.62 92 HIS A N 1
ATOM 726 C CA . HIS A 1 92 ? 5.603 3.364 -3.262 1.00 76.62 92 HIS A CA 1
ATOM 727 C C . HIS A 1 92 ? 5.706 4.892 -3.133 1.00 76.62 92 HIS A C 1
ATOM 729 O O . HIS A 1 92 ? 4.952 5.493 -2.369 1.00 76.62 92 HIS A O 1
ATOM 735 N N . MET A 1 93 ? 6.569 5.539 -3.923 1.00 80.00 93 MET A N 1
ATOM 736 C CA . MET A 1 93 ? 6.683 7.003 -3.960 1.00 80.00 93 MET A CA 1
ATOM 737 C C . MET A 1 93 ? 5.370 7.665 -4.404 1.00 80.00 93 MET A C 1
ATOM 739 O O . MET A 1 93 ? 4.912 8.614 -3.769 1.00 80.00 93 MET A O 1
ATOM 743 N N . VAL A 1 94 ? 4.739 7.156 -5.470 1.00 77.44 94 VAL A N 1
ATOM 744 C CA . VAL A 1 94 ? 3.443 7.662 -5.955 1.00 77.44 94 VAL A CA 1
ATOM 745 C C . VAL A 1 94 ? 2.377 7.550 -4.868 1.00 77.44 94 VAL A C 1
ATOM 747 O O . VAL A 1 94 ? 1.643 8.508 -4.630 1.00 77.44 94 VAL A O 1
ATOM 750 N N . TYR A 1 95 ? 2.319 6.412 -4.175 1.00 76.56 95 TYR A N 1
ATOM 751 C CA . TYR A 1 95 ? 1.377 6.201 -3.081 1.00 76.56 95 TYR A CA 1
ATOM 752 C C . TYR A 1 95 ? 1.603 7.181 -1.920 1.00 76.56 95 TYR A C 1
ATOM 754 O O . TYR A 1 95 ? 0.657 7.820 -1.464 1.00 76.56 95 TYR A O 1
ATOM 762 N N . GLN A 1 96 ? 2.848 7.367 -1.474 1.00 75.56 96 GLN A N 1
ATOM 763 C CA . GLN A 1 96 ? 3.170 8.324 -0.408 1.00 75.56 96 GLN A CA 1
ATOM 764 C C . GLN A 1 96 ? 2.752 9.753 -0.769 1.00 75.56 96 GLN A C 1
ATOM 766 O O . GLN A 1 96 ? 2.198 10.470 0.065 1.00 75.56 96 GLN A O 1
ATOM 771 N N . GLU A 1 97 ? 2.965 10.155 -2.021 1.00 74.88 97 GLU A N 1
ATOM 772 C CA . GLU A 1 97 ? 2.559 11.467 -2.515 1.00 74.88 97 GLU A CA 1
ATOM 773 C C . GLU A 1 97 ? 1.028 11.619 -2.567 1.00 74.88 97 GLU A C 1
ATOM 775 O O . GLU A 1 97 ? 0.501 12.673 -2.208 1.00 74.88 97 GLU A O 1
ATOM 780 N N . GLN A 1 98 ? 0.291 10.572 -2.950 1.00 73.25 98 GLN A N 1
ATOM 781 C CA . GLN A 1 98 ? -1.176 10.569 -2.901 1.00 73.25 98 GLN A CA 1
ATOM 782 C C . GLN A 1 98 ? -1.696 10.701 -1.465 1.00 73.25 98 GLN A C 1
ATOM 784 O O . GLN A 1 98 ? -2.556 11.542 -1.202 1.00 73.25 98 GLN A O 1
ATOM 789 N N . VAL A 1 99 ? -1.130 9.936 -0.526 1.00 75.81 99 VAL A N 1
ATOM 790 C CA . VAL A 1 99 ? -1.477 10.011 0.902 1.00 75.81 99 VAL A CA 1
ATOM 791 C C . VAL A 1 99 ? -1.192 11.405 1.459 1.00 75.81 99 VAL A C 1
ATOM 793 O O . VAL A 1 99 ? -2.017 11.957 2.187 1.00 75.81 99 VAL A O 1
ATOM 796 N N . ARG A 1 100 ? -0.049 12.006 1.103 1.00 78.56 100 ARG A N 1
ATOM 797 C CA . ARG A 1 100 ? 0.294 13.374 1.515 1.00 78.56 100 ARG A CA 1
ATOM 798 C C . ARG A 1 100 ? -0.764 14.373 1.046 1.00 78.56 100 ARG A C 1
ATOM 800 O O . ARG A 1 100 ? -1.251 15.159 1.853 1.00 78.56 100 ARG A O 1
ATOM 807 N N . ARG A 1 101 ? -1.151 14.319 -0.234 1.00 76.88 101 ARG A N 1
ATOM 808 C CA . ARG A 1 101 ? -2.171 15.213 -0.811 1.00 76.88 101 ARG A CA 1
ATOM 809 C C . ARG A 1 101 ? -3.533 15.049 -0.149 1.00 76.88 101 ARG A C 1
ATOM 811 O O . ARG A 1 101 ? -4.175 16.052 0.141 1.00 76.88 101 ARG A O 1
ATOM 818 N N . TYR A 1 102 ? -3.947 13.809 0.108 1.00 74.88 102 TYR A N 1
ATOM 819 C CA . TYR A 1 102 ? -5.207 13.521 0.791 1.00 74.88 102 TYR A CA 1
ATOM 820 C C . TYR A 1 102 ? -5.237 14.153 2.189 1.00 74.88 102 TYR A C 1
ATOM 822 O O . TYR A 1 102 ? -6.147 14.915 2.503 1.00 74.88 102 TYR A O 1
ATOM 830 N N . LYS A 1 103 ? -4.180 13.949 2.986 1.00 76.56 103 LYS A N 1
ATOM 831 C CA . LYS A 1 103 ? -4.066 14.549 4.325 1.00 76.56 103 LYS A CA 1
ATOM 832 C C . LYS A 1 103 ? -4.062 16.077 4.290 1.00 76.56 103 LYS A C 1
ATOM 834 O O . LYS A 1 103 ? -4.681 16.719 5.132 1.00 76.56 103 LYS A O 1
ATOM 839 N N . GLU A 1 104 ? -3.380 16.683 3.320 1.00 81.31 104 GLU A N 1
ATOM 840 C CA . GLU A 1 104 ? -3.391 18.142 3.147 1.00 81.31 104 GLU A CA 1
ATOM 841 C C . GLU A 1 104 ? -4.779 18.682 2.805 1.00 81.31 104 GLU A C 1
ATOM 843 O O . GLU A 1 104 ? -5.126 19.789 3.219 1.00 81.31 104 GLU A O 1
ATOM 848 N N . GLN A 1 105 ? -5.567 17.920 2.052 1.00 77.38 105 GLN A N 1
ATOM 849 C CA . GLN A 1 105 ? -6.937 18.277 1.725 1.00 77.38 105 GLN A CA 1
ATOM 850 C C . GLN A 1 105 ? -7.863 18.135 2.940 1.00 77.38 105 GLN A C 1
ATOM 852 O O . GLN A 1 105 ? -8.583 19.085 3.238 1.00 77.38 105 GLN A O 1
ATOM 857 N N . GLU A 1 106 ? -7.769 17.042 3.702 1.00 79.81 106 GLU A N 1
ATOM 858 C CA . GLU A 1 106 ? -8.514 16.881 4.960 1.00 79.81 106 GLU A CA 1
ATOM 859 C C . GLU A 1 106 ? -8.255 18.030 5.942 1.00 79.81 106 GLU A C 1
ATOM 861 O O . GLU A 1 106 ? -9.185 18.570 6.538 1.00 79.81 106 GLU A O 1
ATOM 866 N N . VAL A 1 107 ? -6.991 18.439 6.106 1.00 81.38 107 VAL A N 1
ATOM 867 C CA . VAL A 1 107 ? -6.634 19.560 6.990 1.00 81.38 107 VAL A CA 1
ATOM 868 C C . VAL A 1 107 ? -7.291 20.859 6.519 1.00 81.38 107 VAL A C 1
ATOM 870 O O . VAL A 1 107 ? -7.807 21.618 7.341 1.00 81.38 107 VAL A O 1
ATOM 873 N N . LYS A 1 108 ? -7.311 21.115 5.204 1.00 82.25 108 LYS A N 1
ATOM 874 C CA . LYS A 1 108 ? -7.984 22.292 4.633 1.00 82.25 108 LYS A CA 1
ATOM 875 C C . LYS A 1 108 ? -9.491 22.241 4.854 1.00 82.25 108 LYS A C 1
ATOM 877 O O . LYS A 1 108 ? -10.074 23.248 5.236 1.00 82.25 108 LYS A O 1
ATOM 882 N N . GLU A 1 109 ? -10.115 21.090 4.640 1.00 79.06 109 GLU A N 1
ATOM 883 C CA . GLU A 1 109 ? -11.556 20.912 4.820 1.00 79.06 109 GLU A CA 1
ATOM 884 C C . GLU A 1 109 ? -11.959 21.078 6.290 1.00 79.06 109 GLU A C 1
ATOM 886 O O . GLU A 1 109 ? -12.903 21.814 6.576 1.00 79.06 109 GLU A O 1
ATOM 891 N N . ARG A 1 110 ? -11.195 20.518 7.236 1.00 77.06 110 ARG A N 1
ATOM 892 C CA . ARG A 1 110 ? -11.414 20.729 8.679 1.00 77.06 110 ARG A CA 1
ATOM 893 C C . ARG A 1 110 ? -11.256 22.195 9.086 1.00 77.06 110 ARG A C 1
ATOM 895 O O . ARG A 1 110 ? -12.041 22.675 9.893 1.00 77.06 110 ARG A O 1
ATOM 902 N N . ALA A 1 111 ? -10.295 22.919 8.511 1.00 71.38 111 ALA A N 1
ATOM 903 C CA . ALA A 1 111 ? -10.100 24.344 8.788 1.00 71.38 111 ALA A CA 1
ATOM 904 C C . ALA A 1 111 ? -11.238 25.238 8.258 1.00 71.38 111 ALA A C 1
ATOM 906 O O . ALA A 1 111 ? -11.430 26.334 8.770 1.00 71.38 111 ALA A O 1
ATOM 907 N N . ILE A 1 112 ? -11.977 24.794 7.236 1.00 74.69 112 ILE A N 1
ATOM 908 C CA . ILE A 1 112 ? -13.132 25.522 6.680 1.00 74.69 112 ILE A CA 1
ATOM 909 C C . ILE A 1 112 ? -14.402 25.292 7.516 1.00 74.69 112 ILE A C 1
ATOM 911 O O . ILE A 1 112 ? -15.270 26.161 7.556 1.00 74.69 112 ILE A O 1
ATOM 915 N N . HIS A 1 113 ? -14.522 24.128 8.158 1.00 62.69 113 HIS A N 1
ATOM 916 C CA . HIS A 1 113 ? -15.710 23.721 8.919 1.00 62.69 113 HIS A CA 1
ATOM 917 C C . HIS A 1 113 ? -15.555 23.884 10.445 1.00 62.69 113 HIS A C 1
ATOM 919 O O . HIS A 1 113 ? -16.461 23.497 11.186 1.00 62.69 113 HIS A O 1
ATOM 925 N N . SER A 1 114 ? -14.426 24.438 10.904 1.00 54.03 114 SER A N 1
ATOM 926 C CA . SER A 1 114 ? -14.156 24.830 12.297 1.00 54.03 114 SER A CA 1
ATOM 927 C C . SER A 1 114 ? -14.338 26.328 12.499 1.00 54.03 114 SER A C 1
ATOM 929 O O . SER A 1 114 ? -14.551 26.690 13.679 1.00 54.03 114 SER A O 1
#

Organism: NCBI:txid1967640

Radius of gyration: 22.08 Å; chains: 1; bounding box: 42×59×68 Å

Sequence (114 aa):
MESFNAATTLQISYKKPLLSSVDHWDDWIEALQQFAEGQGFWSKVNPNNPESTDDALVQPRVATSVECNEFISKHSTPTNPVTLHDAIQYQHMVYQEQVRRYKEQEVKERAIHS

pLDDT: mean 71.07, std 17.4, range [31.09, 93.31]

Foldseek 3Di:
DDDDDDDPPPPPPPPPPPCPPPVVLVVVVVVVCVVCVVVVNCCQADQVHHPDPVNHPDRPDFDDPVQLVVCQVVPADPVRRDDSVNSRVVVVVVVVVVVVVVVVVVVVVVVVVD